Protein AF-A0A451AKD3-F1 (afdb_monomer_lite)

Sequence (46 aa):
MKEDLRRIWQQEDKESAAFLLADWVKRAT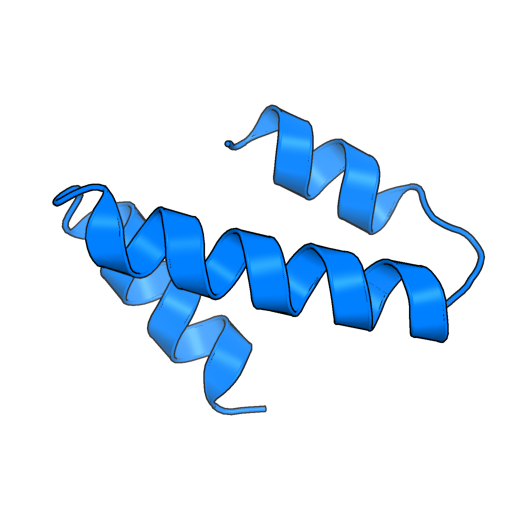TSGVGMLKRFANTLGAY

InterPro domains:
  IPR002560 Transposase IS204/IS1001/IS1096/IS1165, DDE domain [PF01610] (1-45)

pLDDT: mean 84.48, std 5.56, range [57.84, 90.94]

Radius of gyration: 10.18 Å; chains: 1; bounding box: 22×15×24 Å

Secondary structure (DSSP, 8-state):
-HHHHHHHHT-S-HHHHHHHHHHHHHHHHHT--HHHHHHHHHHTT-

Organism: NCBI:txid2126343

Foldseek 3Di:
DVVLLVVLVPDPDPVSSVVSLLVQLVCLCPVPPPVSVVVSVVSVVD

Structure (mmCIF, N/CA/C/O backbone):
data_AF-A0A451AKD3-F1
#
_entry.id   AF-A0A451AKD3-F1
#
loop_
_atom_site.group_PDB
_atom_site.id
_atom_site.type_symbol
_atom_site.label_atom_id
_atom_site.label_alt_id
_atom_site.label_comp_id
_atom_site.label_asym_id
_atom_site.label_entity_id
_atom_site.label_seq_id
_atom_site.pdbx_PDB_ins_code
_atom_site.Cartn_x
_atom_site.Cartn_y
_atom_site.Cartn_z
_atom_site.occupancy
_atom_site.B_iso_or_equiv
_atom_site.auth_seq_id
_atom_site.auth_comp_id
_atom_site.auth_asym_id
_atom_site.auth_atom_id
_atom_site.pdbx_PDB_model_num
ATOM 1 N N . MET A 1 1 ? 8.535 0.322 6.625 1.00 75.19 1 MET A N 1
ATOM 2 C CA . MET A 1 1 ? 7.448 0.455 5.623 1.00 75.19 1 MET A CA 1
ATOM 3 C C . MET A 1 1 ? 7.650 1.574 4.613 1.00 75.19 1 MET A C 1
ATOM 5 O O . MET A 1 1 ? 7.575 1.283 3.428 1.00 75.19 1 MET A O 1
ATOM 9 N N . LYS A 1 2 ? 7.887 2.836 5.010 1.00 76.19 2 LYS A N 1
ATOM 10 C CA . LYS A 1 2 ? 8.243 3.876 4.018 1.00 76.19 2 LYS A CA 1
ATOM 11 C C . LYS A 1 2 ? 9.573 3.569 3.318 1.00 76.19 2 LYS A C 1
ATOM 13 O O . LYS A 1 2 ? 9.704 3.796 2.123 1.00 76.19 2 LYS A O 1
ATOM 18 N N . GLU A 1 3 ? 10.532 3.021 4.057 1.00 82.81 3 GLU A N 1
ATOM 19 C CA . GLU A 1 3 ? 11.807 2.561 3.497 1.00 82.81 3 GLU A CA 1
ATOM 20 C C . GLU A 1 3 ? 11.634 1.340 2.585 1.00 82.81 3 GLU A C 1
ATOM 22 O O . GLU A 1 3 ? 12.255 1.295 1.531 1.00 82.81 3 GLU A O 1
ATOM 27 N N . ASP A 1 4 ? 10.727 0.410 2.910 1.00 82.81 4 ASP A N 1
ATOM 28 C CA . ASP A 1 4 ? 10.365 -0.701 2.015 1.00 82.81 4 ASP A CA 1
ATOM 29 C C . ASP A 1 4 ? 9.824 -0.200 0.675 1.00 82.81 4 ASP A C 1
ATOM 31 O O . ASP A 1 4 ? 10.286 -0.646 -0.366 1.0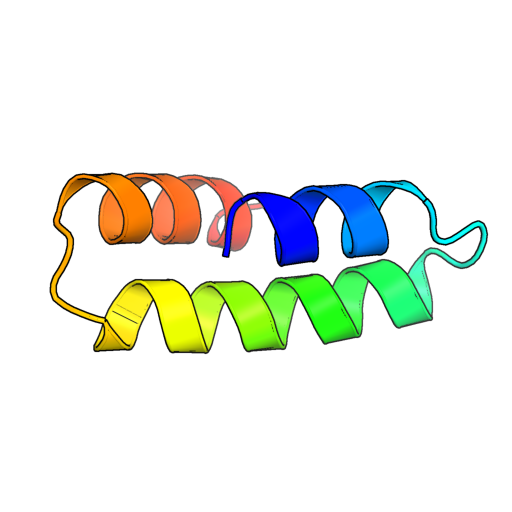0 82.81 4 ASP A O 1
ATOM 35 N N . LEU A 1 5 ? 8.925 0.791 0.685 1.00 82.25 5 LEU A N 1
ATOM 36 C CA . LEU A 1 5 ? 8.443 1.452 -0.536 1.00 82.25 5 LEU A CA 1
ATOM 37 C C . LEU A 1 5 ? 9.586 2.055 -1.356 1.00 82.25 5 LEU A C 1
ATOM 39 O O . LEU A 1 5 ? 9.599 1.936 -2.577 1.00 82.25 5 LEU A O 1
ATOM 43 N N . ARG A 1 6 ? 10.565 2.678 -0.692 1.00 85.69 6 ARG A N 1
ATOM 44 C CA . ARG A 1 6 ? 11.733 3.243 -1.374 1.00 85.69 6 ARG A CA 1
ATOM 45 C C . ARG A 1 6 ? 12.589 2.149 -2.018 1.00 85.69 6 ARG A C 1
ATOM 47 O O . ARG A 1 6 ? 13.064 2.351 -3.126 1.00 85.69 6 ARG A O 1
ATOM 54 N N . ARG A 1 7 ? 12.740 0.991 -1.365 1.00 85.00 7 ARG A N 1
ATOM 55 C CA . ARG A 1 7 ? 13.435 -0.177 -1.934 1.00 85.00 7 ARG A CA 1
ATOM 56 C C . ARG A 1 7 ? 12.663 -0.791 -3.102 1.00 85.00 7 ARG A C 1
ATOM 58 O O . ARG A 1 7 ? 13.282 -1.132 -4.099 1.00 85.00 7 ARG A O 1
ATOM 65 N N . ILE A 1 8 ? 11.334 -0.871 -3.009 1.00 85.19 8 ILE A N 1
ATOM 66 C CA . ILE A 1 8 ? 10.462 -1.330 -4.104 1.00 85.19 8 ILE A CA 1
ATOM 67 C C . ILE A 1 8 ? 10.626 -0.423 -5.330 1.00 85.19 8 ILE A C 1
ATOM 69 O O . ILE A 1 8 ? 10.749 -0.915 -6.443 1.00 85.19 8 ILE A O 1
ATOM 73 N N . TRP A 1 9 ? 10.693 0.895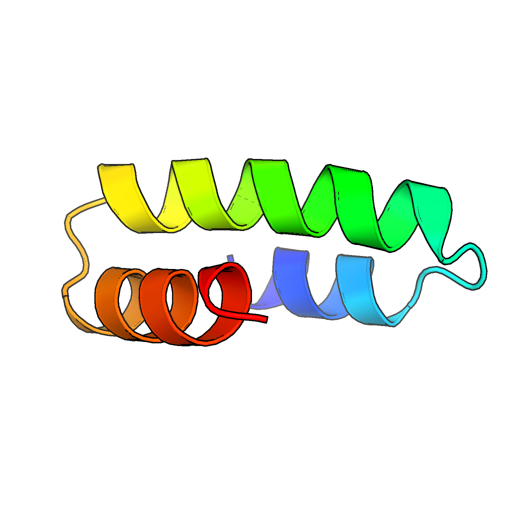 -5.125 1.00 83.75 9 TRP A N 1
ATOM 74 C CA . TRP A 1 9 ? 10.851 1.877 -6.204 1.00 83.75 9 TRP A CA 1
ATOM 75 C C . TRP A 1 9 ? 12.258 1.922 -6.819 1.00 83.75 9 TRP A C 1
ATOM 77 O O . TRP A 1 9 ? 12.444 2.488 -7.891 1.00 83.75 9 TRP A O 1
ATOM 87 N N . GLN A 1 10 ? 13.258 1.363 -6.136 1.00 87.00 10 GLN A N 1
ATOM 88 C CA . GLN A 1 10 ? 14.631 1.265 -6.638 1.00 87.00 10 GLN A CA 1
ATOM 89 C C . GLN A 1 10 ? 14.904 -0.034 -7.403 1.00 87.00 10 GLN A C 1
ATOM 91 O O . GLN A 1 10 ? 16.001 -0.192 -7.931 1.00 87.00 10 GLN A O 1
ATOM 96 N N . GLN A 1 11 ? 13.939 -0.955 -7.472 1.00 83.12 11 GLN A N 1
ATOM 97 C CA . GLN A 1 11 ? 14.078 -2.145 -8.302 1.00 83.12 11 GLN A CA 1
ATOM 98 C C . GLN A 1 11 ? 13.960 -1.775 -9.783 1.00 83.12 11 GLN A C 1
ATOM 100 O O . GLN A 1 11 ? 12.953 -1.216 -10.211 1.00 83.12 11 GLN A O 1
ATOM 105 N N . GLU A 1 12 ? 14.983 -2.125 -10.565 1.00 81.56 12 GLU A N 1
ATOM 106 C CA . GLU A 1 12 ? 14.945 -2.037 -12.034 1.00 81.56 12 GLU A CA 1
ATOM 107 C C . GLU A 1 12 ? 13.949 -3.037 -12.638 1.00 81.56 12 GLU A C 1
ATOM 109 O O . GLU A 1 12 ? 13.344 -2.776 -13.678 1.00 81.56 12 GLU A O 1
ATOM 114 N N . ASP A 1 13 ? 13.750 -4.169 -11.960 1.00 87.81 13 ASP A N 1
ATOM 115 C CA . ASP A 1 13 ? 12.891 -5.250 -12.417 1.00 87.81 13 ASP A CA 1
ATOM 116 C C . ASP A 1 13 ? 11.435 -5.068 -11.960 1.00 87.81 13 ASP A C 1
ATOM 118 O O . ASP A 1 13 ? 11.125 -5.021 -10.763 1.00 87.81 13 ASP A O 1
ATOM 122 N N . LYS A 1 14 ? 10.521 -4.994 -12.934 1.00 82.12 14 LYS A N 1
ATOM 123 C CA . LYS A 1 14 ? 9.091 -4.758 -12.684 1.00 82.12 14 LYS A CA 1
ATOM 124 C C . LYS A 1 14 ? 8.405 -5.947 -12.019 1.00 82.12 14 LYS A C 1
ATOM 126 O O . LYS A 1 14 ? 7.492 -5.732 -11.223 1.00 82.12 14 LYS A O 1
ATOM 131 N N . GLU A 1 15 ? 8.827 -7.174 -12.314 1.00 86.44 15 GLU A N 1
ATOM 132 C CA . GLU A 1 15 ? 8.235 -8.383 -11.727 1.00 86.44 15 GLU A CA 1
ATOM 133 C C . GLU A 1 15 ? 8.577 -8.482 -10.236 1.00 86.44 15 GLU A C 1
ATOM 135 O O . GLU A 1 15 ? 7.699 -8.662 -9.388 1.00 86.44 15 GLU A O 1
ATOM 140 N N . SER A 1 16 ? 9.842 -8.240 -9.898 1.00 85.25 16 SER A N 1
ATOM 141 C CA . SER A 1 16 ? 10.329 -8.172 -8.523 1.00 85.25 16 SER A CA 1
ATOM 142 C C . SER A 1 16 ? 9.697 -7.013 -7.755 1.00 85.25 16 SER A C 1
ATOM 144 O O . SER A 1 16 ? 9.318 -7.176 -6.592 1.00 85.25 16 SER A O 1
ATOM 146 N N . ALA A 1 17 ? 9.544 -5.846 -8.389 1.00 86.75 17 ALA A N 1
ATOM 147 C CA . ALA A 1 17 ? 8.857 -4.709 -7.785 1.00 86.75 17 ALA A CA 1
ATOM 148 C C . ALA A 1 17 ? 7.384 -5.031 -7.491 1.00 86.75 17 ALA A C 1
ATOM 150 O O . ALA A 1 17 ? 6.913 -4.742 -6.392 1.00 86.75 17 ALA A O 1
ATOM 151 N N . ALA A 1 18 ? 6.674 -5.680 -8.420 1.00 86.50 18 ALA A N 1
ATOM 152 C CA . ALA A 1 18 ? 5.279 -6.078 -8.237 1.00 86.50 18 ALA A CA 1
ATOM 153 C C . ALA A 1 18 ? 5.113 -7.104 -7.106 1.00 86.50 18 ALA A C 1
ATOM 155 O O . ALA A 1 18 ? 4.227 -6.957 -6.261 1.00 86.50 18 ALA A O 1
ATOM 156 N N . PHE A 1 19 ? 6.000 -8.101 -7.032 1.00 87.75 19 PHE A N 1
ATOM 157 C CA . PHE A 1 19 ? 5.990 -9.089 -5.954 1.00 87.75 19 PHE A CA 1
ATOM 158 C C . PHE A 1 19 ? 6.193 -8.438 -4.578 1.00 87.75 19 PHE A C 1
ATOM 160 O O . PHE A 1 19 ? 5.430 -8.684 -3.639 1.00 87.75 19 PHE A O 1
ATOM 167 N N . LEU A 1 20 ? 7.190 -7.556 -4.460 1.00 87.25 20 LEU A N 1
ATOM 168 C CA . LEU A 1 20 ? 7.473 -6.843 -3.214 1.00 87.25 20 LEU A CA 1
ATOM 169 C C . LEU A 1 20 ? 6.362 -5.848 -2.850 1.00 87.25 20 LEU A C 1
ATOM 171 O O . LEU A 1 20 ? 6.041 -5.693 -1.671 1.00 87.25 20 LEU A O 1
ATOM 175 N N . LEU A 1 21 ? 5.744 -5.201 -3.842 1.00 87.38 21 LEU A N 1
ATOM 176 C CA . LEU A 1 21 ? 4.595 -4.321 -3.638 1.00 87.38 21 LEU A CA 1
ATOM 177 C C . LEU A 1 21 ? 3.394 -5.103 -3.088 1.00 87.38 21 LEU A C 1
ATOM 179 O O . LEU A 1 21 ? 2.766 -4.648 -2.133 1.00 87.38 21 LEU A O 1
ATOM 183 N N . ALA A 1 22 ? 3.104 -6.291 -3.623 1.00 88.56 22 ALA A N 1
ATOM 184 C CA . ALA A 1 22 ? 2.017 -7.145 -3.147 1.00 88.56 22 ALA A CA 1
ATOM 185 C C . ALA A 1 22 ? 2.236 -7.620 -1.697 1.00 88.56 22 ALA A C 1
ATOM 187 O O . ALA A 1 22 ? 1.309 -7.577 -0.880 1.00 88.56 22 ALA A O 1
ATOM 188 N N . ASP A 1 23 ? 3.465 -8.014 -1.344 1.00 89.50 23 ASP A N 1
ATOM 189 C CA . ASP A 1 23 ? 3.823 -8.347 0.042 1.00 89.50 23 ASP A CA 1
ATOM 190 C C . ASP A 1 23 ? 3.657 -7.130 0.967 1.00 89.50 23 ASP A C 1
ATOM 192 O O . ASP A 1 23 ? 3.053 -7.219 2.043 1.00 89.50 23 ASP A O 1
ATOM 196 N N . TRP A 1 24 ? 4.106 -5.956 0.516 1.00 90.94 24 TRP A N 1
ATOM 197 C CA . TRP A 1 24 ? 3.969 -4.709 1.260 1.00 90.94 24 TRP A CA 1
ATOM 198 C C . TRP A 1 24 ? 2.506 -4.312 1.478 1.00 90.94 24 TRP A C 1
ATOM 200 O O . TRP A 1 24 ? 2.144 -3.942 2.593 1.00 90.94 24 TRP A O 1
ATOM 210 N N . VAL A 1 25 ? 1.641 -4.443 0.467 1.00 89.00 25 VAL A N 1
ATOM 211 C CA . VAL A 1 25 ? 0.189 -4.198 0.565 1.00 89.00 25 VAL A CA 1
ATOM 212 C C . VAL A 1 25 ? -0.438 -5.104 1.626 1.00 89.00 25 VAL A C 1
ATOM 214 O O . VAL A 1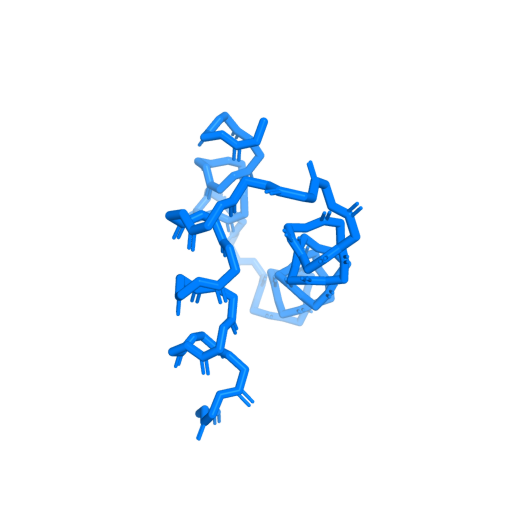 25 ? -1.208 -4.631 2.470 1.00 89.00 25 VAL A O 1
ATOM 217 N N . LYS A 1 26 ? -0.061 -6.388 1.663 1.00 89.44 26 LYS A N 1
ATOM 218 C CA . LYS A 1 26 ? -0.505 -7.332 2.702 1.00 89.44 26 LYS A CA 1
ATOM 219 C C . LYS A 1 26 ? -0.089 -6.869 4.099 1.00 89.44 26 LYS A C 1
ATOM 221 O O . LYS A 1 26 ? -0.929 -6.795 5.001 1.00 89.44 26 LYS A O 1
ATOM 226 N N . ARG A 1 27 ? 1.182 -6.490 4.271 1.00 88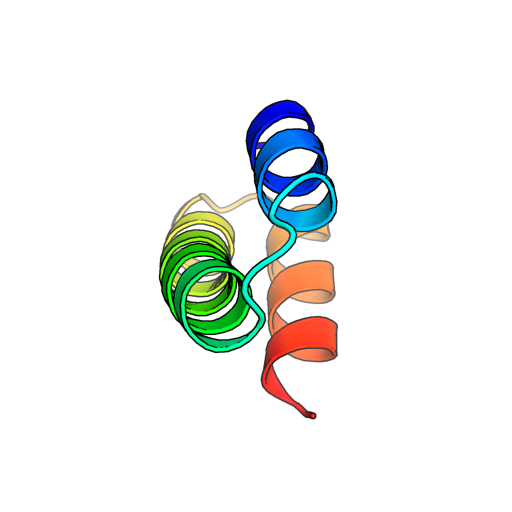.44 27 ARG A N 1
ATOM 227 C CA . ARG A 1 27 ? 1.720 -5.979 5.546 1.00 88.44 27 ARG A CA 1
ATOM 228 C C . ARG A 1 27 ? 1.045 -4.681 5.977 1.00 88.44 27 ARG A C 1
ATOM 230 O O . ARG A 1 27 ? 0.630 -4.552 7.126 1.00 88.44 27 ARG A O 1
ATOM 237 N N . ALA A 1 28 ? 0.878 -3.740 5.057 1.00 89.31 28 ALA A N 1
ATOM 238 C CA . ALA A 1 28 ? 0.204 -2.468 5.283 1.00 89.31 28 ALA A CA 1
ATOM 239 C C . ALA A 1 28 ? -1.261 -2.664 5.704 1.00 89.31 28 ALA A C 1
ATOM 241 O O . ALA A 1 28 ? -1.745 -1.970 6.600 1.00 89.31 28 ALA A O 1
ATOM 242 N N . THR A 1 29 ? -1.939 -3.664 5.134 1.00 86.19 29 THR A N 1
ATOM 243 C CA . THR A 1 29 ? -3.324 -4.005 5.481 1.00 86.19 29 THR A CA 1
ATOM 244 C C . THR A 1 29 ? -3.436 -4.640 6.870 1.00 86.19 29 THR A C 1
ATOM 246 O O . THR A 1 29 ? -4.362 -4.310 7.613 1.00 86.19 29 THR A O 1
ATOM 249 N N . THR A 1 30 ? -2.488 -5.494 7.274 1.00 88.56 30 THR A N 1
ATOM 250 C CA . THR A 1 30 ? -2.495 -6.121 8.612 1.00 88.56 30 THR A CA 1
ATOM 251 C C . THR A 1 30 ? -1.903 -5.242 9.719 1.00 88.56 30 THR A C 1
ATOM 253 O O . THR A 1 30 ? -2.135 -5.510 10.893 1.00 88.56 30 THR A O 1
ATOM 256 N N . SER A 1 31 ? -1.162 -4.183 9.384 1.00 84.06 31 SER A N 1
ATOM 257 C CA . SER A 1 31 ? -0.458 -3.342 10.364 1.00 84.06 31 SER A CA 1
ATOM 258 C C . SER A 1 31 ? -1.371 -2.445 11.209 1.00 84.06 31 SER A C 1
ATOM 260 O O . SER A 1 31 ? -0.875 -1.750 12.092 1.00 84.06 31 SER A O 1
ATOM 262 N N . GLY A 1 32 ? -2.677 -2.389 10.928 1.00 82.56 32 GLY A N 1
ATOM 263 C CA . GLY A 1 32 ? -3.654 -1.612 11.708 1.00 82.56 32 GLY A CA 1
ATOM 264 C C . GLY A 1 32 ? -3.575 -0.087 11.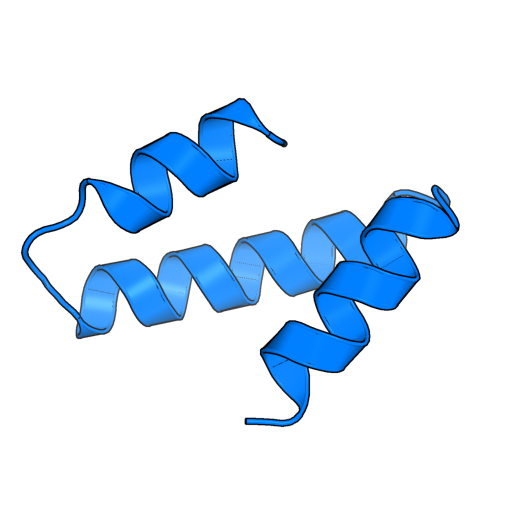537 1.00 82.56 32 GLY A C 1
ATOM 265 O O . GLY A 1 32 ? -4.460 0.629 11.996 1.00 82.56 32 GLY A O 1
ATOM 266 N N . VAL A 1 33 ? -2.568 0.432 10.829 1.00 87.44 33 VAL A N 1
ATOM 267 C CA . VAL A 1 33 ? -2.403 1.868 10.572 1.00 87.44 33 VAL A CA 1
ATOM 268 C C . VAL A 1 33 ? -3.347 2.301 9.450 1.00 87.44 33 VAL A C 1
ATOM 270 O O . VAL A 1 33 ? -3.133 1.970 8.283 1.00 87.44 33 VAL A O 1
ATOM 273 N N . GLY A 1 34 ? -4.374 3.087 9.783 1.00 87.31 34 GLY A N 1
ATOM 274 C CA . GLY A 1 34 ? -5.404 3.518 8.825 1.00 87.31 34 GLY A CA 1
ATOM 275 C C . GLY A 1 34 ? -4.851 4.211 7.571 1.00 87.31 34 GLY A C 1
ATOM 276 O O . GLY A 1 34 ? -5.334 3.968 6.466 1.00 87.31 34 GLY A O 1
ATOM 277 N N . MET A 1 35 ? -3.785 5.005 7.721 1.00 86.88 35 MET A N 1
ATOM 278 C CA . MET A 1 35 ? -3.091 5.649 6.598 1.00 86.88 35 MET A CA 1
ATOM 279 C C . MET A 1 35 ? -2.463 4.619 5.643 1.00 86.88 35 MET A C 1
ATOM 281 O O . MET A 1 35 ? -2.633 4.722 4.432 1.00 86.88 35 MET A O 1
ATOM 285 N N . LEU A 1 36 ? -1.780 3.598 6.176 1.00 85.88 36 LEU A N 1
ATOM 286 C CA . LEU A 1 36 ? -1.143 2.546 5.376 1.00 85.88 36 LEU A CA 1
ATOM 287 C C . LEU A 1 36 ? -2.181 1.639 4.706 1.00 85.88 36 LEU A C 1
ATOM 289 O O . LEU A 1 36 ? -2.004 1.294 3.545 1.00 85.88 36 LEU A O 1
ATOM 293 N N . LYS A 1 37 ? -3.301 1.339 5.379 1.00 86.88 37 LYS A N 1
ATOM 294 C CA . LYS A 1 37 ? -4.445 0.627 4.780 1.00 86.88 37 LYS A CA 1
ATOM 295 C C . LYS A 1 37 ? -5.030 1.362 3.574 1.00 86.88 37 LYS A C 1
ATOM 297 O O . LYS A 1 37 ? -5.311 0.739 2.557 1.00 86.88 37 LYS A O 1
ATOM 302 N N . ARG A 1 38 ? -5.212 2.685 3.673 1.00 87.25 38 ARG A N 1
ATOM 303 C CA . ARG A 1 38 ? -5.691 3.503 2.546 1.00 87.25 38 ARG A CA 1
ATOM 304 C C . ARG A 1 38 ? -4.730 3.442 1.363 1.00 87.25 38 ARG A C 1
ATOM 306 O O . ARG A 1 38 ? -5.173 3.190 0.251 1.00 87.25 38 ARG A O 1
ATOM 313 N N . PHE A 1 39 ? -3.432 3.596 1.620 1.00 85.31 39 PHE A N 1
ATOM 314 C CA . PHE A 1 39 ? -2.403 3.459 0.587 1.00 85.31 39 PHE A CA 1
ATOM 315 C C . PHE A 1 39 ? -2.389 2.065 -0.048 1.00 85.31 39 PHE A C 1
ATOM 317 O O . PHE A 1 39 ? -2.325 1.956 -1.268 1.00 85.31 39 PHE A O 1
ATOM 324 N N . ALA A 1 40 ? -2.496 1.012 0.763 1.00 86.94 40 ALA A N 1
ATOM 325 C CA . ALA A 1 40 ? -2.559 -0.370 0.301 1.00 86.94 40 ALA A CA 1
ATOM 326 C C . ALA A 1 40 ? -3.767 -0.614 -0.618 1.00 86.94 40 ALA A C 1
ATOM 328 O O . ALA A 1 40 ? -3.616 -1.222 -1.671 1.00 86.94 40 ALA A O 1
ATOM 329 N N . ASN A 1 41 ? -4.939 -0.073 -0.267 1.00 85.56 41 ASN A N 1
ATOM 330 C CA . ASN A 1 41 ? -6.135 -0.155 -1.106 1.00 85.56 41 ASN A CA 1
ATOM 331 C C . ASN A 1 41 ? -5.991 0.607 -2.429 1.00 85.56 41 ASN A C 1
ATOM 333 O O . ASN A 1 41 ? -6.440 0.110 -3.452 1.00 85.56 41 ASN A O 1
ATOM 337 N N . THR A 1 42 ? -5.373 1.794 -2.437 1.00 85.31 42 THR A N 1
ATOM 338 C CA . THR A 1 42 ? -5.130 2.533 -3.689 1.00 85.31 42 THR A CA 1
ATOM 339 C C . THR A 1 42 ? -4.147 1.795 -4.597 1.00 85.31 42 THR A C 1
ATOM 341 O O . THR A 1 42 ? -4.363 1.740 -5.801 1.00 85.31 42 THR A O 1
ATOM 344 N N . LEU A 1 43 ? -3.086 1.220 -4.023 1.00 81.00 43 LEU A N 1
ATOM 345 C CA . LEU A 1 43 ? -2.056 0.496 -4.771 1.00 81.00 43 LEU A CA 1
ATOM 346 C C . LEU A 1 43 ? -2.516 -0.883 -5.257 1.00 81.00 43 LEU A C 1
ATOM 348 O O . LEU A 1 43 ? -2.045 -1.324 -6.292 1.00 81.00 43 LEU A O 1
ATOM 352 N N . GLY A 1 44 ? -3.409 -1.560 -4.529 1.00 73.69 44 GLY A N 1
ATOM 353 C CA . GLY A 1 44 ? -3.957 -2.863 -4.923 1.00 73.69 44 GLY A CA 1
ATOM 354 C C . GLY A 1 44 ? -5.177 -2.798 -5.849 1.00 73.69 44 GLY A C 1
ATOM 355 O O . GLY A 1 44 ? -5.682 -3.845 -6.239 1.00 73.69 44 GLY A O 1
ATOM 356 N N . ALA A 1 45 ? -5.686 -1.601 -6.155 1.00 74.38 45 ALA A N 1
ATOM 357 C CA . ALA A 1 45 ? -6.820 -1.400 -7.063 1.00 74.38 45 ALA A CA 1
ATOM 358 C C . ALA A 1 45 ? -6.411 -1.220 -8.540 1.00 74.38 45 ALA A C 1
ATOM 360 O O . ALA A 1 45 ? -7.292 -1.103 -9.391 1.00 74.38 45 ALA A O 1
ATOM 361 N N . TYR A 1 46 ? -5.107 -1.171 -8.824 1.00 57.84 46 TYR A N 1
ATOM 362 C CA . TYR A 1 46 ? -4.499 -1.086 -10.157 1.00 57.84 46 TYR A CA 1
ATOM 363 C C . TYR A 1 46 ? -3.724 -2.367 -10.459 1.00 57.84 46 TYR A C 1
ATOM 365 O O . TYR A 1 46 ? -3.679 -2.736 -11.653 1.00 57.84 46 TYR A O 1
#